Protein AF-T0ZDC5-F1 (afdb_monomer)

Organism: NCBI:txid410659

Structure (mmCIF, N/CA/C/O backbone):
data_AF-T0ZDC5-F1
#
_entry.id   AF-T0ZDC5-F1
#
loop_
_atom_site.group_PDB
_atom_site.id
_atom_site.type_symbol
_atom_site.label_atom_id
_atom_site.label_alt_id
_atom_site.label_comp_id
_atom_site.label_asym_id
_atom_site.label_entity_id
_atom_site.label_seq_id
_atom_site.pdbx_PDB_ins_code
_atom_site.Cartn_x
_atom_site.Cartn_y
_atom_site.Cartn_z
_atom_site.occupancy
_atom_site.B_iso_or_equiv
_atom_site.auth_seq_id
_atom_site.auth_comp_id
_atom_site.auth_asym_id
_atom_site.auth_atom_id
_atom_site.pdbx_PDB_model_num
ATOM 1 N N . ILE A 1 1 ? -3.228 1.759 -5.969 1.00 82.38 1 ILE A N 1
ATOM 2 C CA . ILE A 1 1 ? -2.004 1.818 -6.812 1.00 82.38 1 ILE A CA 1
ATOM 3 C C . ILE A 1 1 ? -2.311 2.427 -8.174 1.00 82.38 1 ILE A C 1
ATOM 5 O O . ILE A 1 1 ? -1.820 3.515 -8.423 1.00 82.38 1 ILE A O 1
ATOM 9 N N . LYS A 1 2 ? -3.160 1.807 -9.012 1.00 86.38 2 LYS A N 1
ATOM 10 C CA . LYS A 1 2 ? -3.565 2.363 -10.321 1.00 86.38 2 LYS A CA 1
ATOM 11 C C . LYS A 1 2 ? -3.974 3.841 -10.244 1.00 86.38 2 LYS A C 1
ATOM 13 O O . LYS A 1 2 ? -3.383 4.679 -10.913 1.00 86.38 2 LYS A O 1
ATOM 18 N N . ASP A 1 3 ? -4.918 4.159 -9.361 1.00 86.19 3 ASP A N 1
ATOM 19 C CA . ASP A 1 3 ? -5.420 5.530 -9.191 1.00 86.19 3 ASP A CA 1
ATOM 20 C C . ASP A 1 3 ? -4.365 6.493 -8.641 1.00 86.19 3 ASP A C 1
ATOM 22 O O . ASP A 1 3 ? -4.409 7.687 -8.913 1.00 86.19 3 ASP A O 1
ATOM 26 N N . THR A 1 4 ? -3.414 5.978 -7.862 1.00 85.00 4 THR A N 1
ATOM 27 C CA . THR A 1 4 ? -2.282 6.749 -7.343 1.00 85.00 4 THR A CA 1
ATOM 28 C C . THR A 1 4 ? -1.332 7.120 -8.480 1.00 85.00 4 THR A C 1
ATOM 30 O O . THR A 1 4 ? -0.964 8.280 -8.599 1.00 85.00 4 THR A O 1
ATOM 33 N N . LEU A 1 5 ? -1.005 6.160 -9.349 1.00 85.19 5 LEU A N 1
ATOM 34 C CA . LEU A 1 5 ? -0.130 6.356 -10.506 1.00 85.19 5 LEU A CA 1
ATOM 3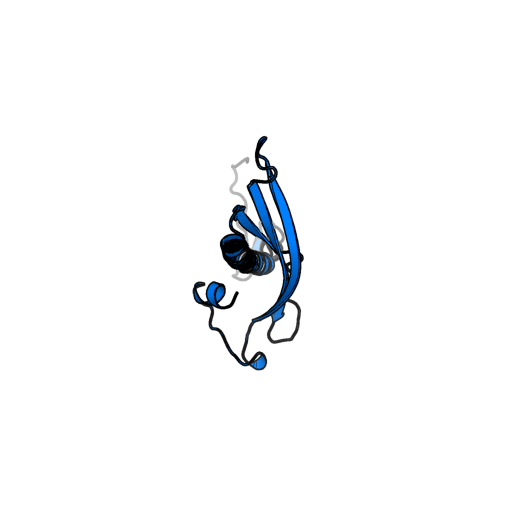5 C C . LEU A 1 5 ? -0.746 7.289 -11.554 1.00 85.19 5 LEU A C 1
ATOM 37 O O . LEU A 1 5 ? -0.039 8.118 -12.108 1.00 85.19 5 LEU A O 1
ATOM 41 N N . LEU A 1 6 ? -2.062 7.215 -11.784 1.00 86.12 6 LEU A N 1
ATOM 42 C CA . LEU A 1 6 ? -2.767 8.137 -12.689 1.00 86.12 6 LEU A CA 1
ATOM 43 C C . LEU A 1 6 ? -2.722 9.599 -12.226 1.00 86.12 6 LEU A C 1
ATOM 45 O O . LEU A 1 6 ? -2.899 10.503 -13.038 1.00 86.12 6 LEU A O 1
ATOM 49 N N . ARG A 1 7 ? -2.519 9.840 -10.926 1.00 83.44 7 ARG A N 1
ATOM 50 C CA . ARG A 1 7 ? -2.357 11.190 -10.367 1.00 83.44 7 ARG A CA 1
ATOM 51 C C . ARG A 1 7 ? -0.913 11.686 -10.453 1.00 83.44 7 ARG A C 1
ATOM 53 O O . ARG A 1 7 ? -0.674 12.869 -10.227 1.00 83.44 7 ARG A O 1
ATOM 60 N N . THR A 1 8 ? 0.038 10.807 -10.761 1.00 77.44 8 THR A N 1
ATOM 61 C CA . THR A 1 8 ? 1.447 11.152 -10.943 1.00 77.44 8 THR A CA 1
ATOM 62 C C . THR A 1 8 ? 1.667 11.642 -12.374 1.00 77.44 8 THR A C 1
ATOM 64 O O . THR A 1 8 ? 1.302 10.972 -13.339 1.00 77.44 8 THR A O 1
ATOM 67 N N . SER A 1 9 ? 2.264 12.823 -12.532 1.00 70.81 9 SER A N 1
ATOM 68 C CA . SER A 1 9 ? 2.593 13.356 -13.854 1.00 70.81 9 SER A CA 1
ATOM 69 C C . SER A 1 9 ? 3.621 12.473 -14.569 1.00 70.81 9 SER A C 1
ATOM 71 O O . SER A 1 9 ? 4.523 11.915 -13.950 1.00 70.81 9 SER A O 1
ATOM 73 N N . GLY A 1 10 ? 3.484 12.345 -15.891 1.00 76.81 10 GLY A N 1
ATOM 74 C CA . GLY A 1 10 ? 4.423 11.583 -16.722 1.00 76.81 10 GLY A CA 1
ATOM 75 C C . GLY A 1 10 ? 4.237 10.062 -16.698 1.00 76.81 10 GLY A C 1
ATOM 76 O O . GLY A 1 10 ? 5.001 9.363 -17.354 1.00 76.81 10 GLY A O 1
ATOM 77 N N . VAL A 1 11 ? 3.223 9.539 -15.999 1.00 84.19 11 VAL A N 1
ATOM 78 C CA . VAL A 1 11 ? 2.902 8.106 -16.003 1.00 84.19 11 VAL A CA 1
ATOM 79 C C . VAL A 1 11 ? 1.789 7.812 -17.006 1.00 84.19 11 VAL A C 1
ATOM 81 O O . VAL A 1 11 ? 0.688 8.354 -16.914 1.00 84.19 11 VAL A O 1
ATOM 84 N N . VAL A 1 12 ? 2.055 6.897 -17.940 1.00 85.56 12 VAL A N 1
ATOM 85 C CA . VAL A 1 12 ? 1.044 6.329 -18.840 1.00 85.56 12 VAL A CA 1
ATOM 86 C C . VAL A 1 12 ? 0.840 4.870 -18.465 1.00 85.56 12 VAL A C 1
ATOM 88 O O . VAL A 1 12 ? 1.772 4.072 -18.493 1.00 85.56 12 VAL A O 1
ATOM 91 N N . LEU A 1 13 ? -0.391 4.512 -18.100 1.00 87.56 13 LEU A N 1
ATOM 92 C CA . LEU A 1 13 ? -0.724 3.127 -17.794 1.00 87.56 13 LEU A CA 1
ATOM 93 C C . LEU A 1 13 ? -0.973 2.344 -19.079 1.00 87.56 13 LEU A C 1
ATOM 95 O O . LEU A 1 13 ? -1.814 2.720 -19.895 1.00 87.56 13 LEU A O 1
ATOM 99 N N . VAL A 1 14 ? -0.276 1.221 -19.215 1.00 88.06 14 VAL A N 1
ATOM 100 C CA . VAL A 1 14 ? -0.388 0.321 -20.362 1.00 88.06 14 VAL A CA 1
ATOM 101 C C . VAL A 1 14 ? -0.929 -1.021 -19.880 1.00 88.06 14 VAL A C 1
ATOM 103 O O . VAL A 1 14 ? -0.508 -1.532 -18.847 1.00 88.06 14 VAL A O 1
ATOM 106 N N . ASN A 1 15 ? -1.885 -1.592 -20.617 1.00 84.50 15 ASN A N 1
ATOM 107 C CA . ASN A 1 15 ? -2.486 -2.883 -20.260 1.00 84.50 15 ASN A CA 1
ATOM 108 C C . ASN A 1 15 ? -1.616 -4.088 -20.664 1.00 84.50 15 ASN A C 1
ATOM 110 O O . ASN A 1 15 ? -1.794 -5.170 -20.116 1.00 84.50 15 ASN A O 1
ATOM 114 N N . ASP A 1 16 ? -0.707 -3.917 -21.631 1.00 85.31 16 ASP A N 1
ATOM 115 C CA . ASP A 1 16 ? 0.217 -4.960 -22.086 1.00 85.31 16 ASP A CA 1
ATOM 116 C C . ASP A 1 16 ? 1.604 -4.752 -21.448 1.00 85.31 16 ASP A C 1
ATOM 118 O O . ASP A 1 16 ? 2.255 -3.746 -21.756 1.00 85.31 16 ASP A O 1
ATOM 122 N N . PRO A 1 17 ? 2.089 -5.682 -20.602 1.00 79.25 17 PRO A N 1
ATOM 123 C CA . PRO A 1 17 ? 3.394 -5.559 -19.955 1.00 79.25 17 PRO A CA 1
ATOM 124 C C . PRO A 1 17 ? 4.557 -5.518 -20.953 1.00 79.25 17 PRO A C 1
ATOM 126 O O . PRO A 1 17 ? 5.598 -4.954 -20.637 1.00 79.25 17 PRO A O 1
ATOM 129 N N . LYS A 1 18 ? 4.394 -6.041 -22.179 1.00 83.38 18 LYS A N 1
ATOM 130 C CA . LYS A 1 18 ? 5.442 -5.988 -23.218 1.00 83.38 18 LYS A CA 1
ATOM 131 C C . LYS A 1 18 ? 5.686 -4.583 -23.767 1.00 83.38 18 LYS A C 1
ATOM 133 O O . LYS A 1 18 ? 6.680 -4.357 -24.449 1.00 83.38 18 LYS A O 1
ATOM 138 N N . ARG A 1 19 ? 4.749 -3.667 -23.530 1.00 84.81 19 ARG A N 1
ATOM 139 C CA . ARG A 1 19 ? 4.801 -2.269 -23.975 1.00 84.81 19 ARG A CA 1
ATOM 140 C C . ARG A 1 19 ? 5.051 -1.304 -22.816 1.00 84.81 19 ARG A C 1
ATOM 142 O O . ARG A 1 19 ? 4.946 -0.099 -23.014 1.00 84.81 19 ARG A O 1
ATOM 149 N N . ALA A 1 20 ? 5.306 -1.826 -21.618 1.00 85.31 20 ALA A N 1
ATOM 150 C CA . ALA A 1 20 ? 5.575 -1.031 -20.435 1.00 85.31 20 ALA A CA 1
ATOM 151 C C . ALA A 1 20 ? 7.087 -0.921 -20.207 1.00 85.31 20 ALA A C 1
ATOM 153 O O . ALA A 1 20 ? 7.794 -1.928 -20.226 1.00 85.31 20 ALA A O 1
ATOM 154 N N . ASP A 1 21 ? 7.570 0.292 -19.936 1.00 84.56 21 ASP A N 1
ATOM 155 C CA . ASP A 1 21 ? 8.964 0.510 -19.528 1.00 84.56 21 ASP A CA 1
ATOM 156 C C . ASP A 1 21 ? 9.237 -0.092 -18.144 1.00 84.56 21 ASP A C 1
ATOM 158 O O . ASP A 1 21 ? 10.314 -0.633 -17.884 1.00 84.56 21 ASP A O 1
ATOM 162 N N . ILE A 1 22 ? 8.232 -0.006 -17.265 1.00 87.00 22 ILE A N 1
ATOM 163 C CA . ILE A 1 22 ? 8.245 -0.520 -15.899 1.00 87.00 22 ILE A CA 1
ATOM 164 C C . ILE A 1 22 ? 6.936 -1.265 -15.643 1.00 87.00 22 ILE A C 1
ATOM 166 O O . ILE A 1 22 ? 5.843 -0.735 -15.858 1.00 87.00 22 ILE A O 1
ATOM 170 N N . VAL A 1 23 ? 7.051 -2.480 -15.120 1.00 88.69 23 VAL A N 1
ATOM 171 C CA . VAL A 1 23 ? 5.935 -3.279 -14.619 1.00 88.69 23 VAL A CA 1
ATOM 172 C C . VAL A 1 23 ? 6.006 -3.298 -13.099 1.00 88.69 23 VAL A C 1
ATOM 174 O O . VAL A 1 23 ? 6.997 -3.736 -12.521 1.00 88.69 23 VAL A O 1
ATOM 177 N N . ILE A 1 24 ? 4.941 -2.823 -12.456 1.00 88.38 24 ILE A N 1
ATOM 178 C CA . ILE A 1 24 ? 4.801 -2.836 -10.999 1.00 88.38 24 ILE A CA 1
ATOM 179 C C . ILE A 1 24 ? 3.879 -3.989 -10.632 1.00 88.38 24 ILE A C 1
ATOM 181 O O . ILE A 1 24 ? 2.751 -4.071 -11.125 1.00 88.38 24 ILE A O 1
ATOM 185 N N . TRP A 1 25 ? 4.339 -4.857 -9.744 1.00 86.62 25 TRP A N 1
ATOM 186 C CA . TRP A 1 25 ? 3.552 -5.968 -9.228 1.00 86.62 25 TRP A CA 1
ATOM 187 C C . TRP A 1 25 ? 3.786 -6.127 -7.729 1.00 86.62 25 TRP A C 1
ATOM 189 O O . TRP A 1 25 ? 4.738 -5.599 -7.164 1.00 86.62 25 TRP A O 1
ATOM 199 N N . GLY A 1 26 ? 2.868 -6.803 -7.053 1.00 85.56 26 GLY A N 1
ATOM 200 C CA . GLY A 1 26 ? 2.943 -6.965 -5.611 1.00 85.56 26 GLY A CA 1
ATOM 201 C C . GLY A 1 26 ? 1.730 -7.680 -5.050 1.00 85.56 26 GLY A C 1
ATOM 202 O O . GLY A 1 26 ? 0.800 -8.036 -5.780 1.00 85.56 26 GLY A O 1
ATOM 203 N N . ARG A 1 27 ? 1.743 -7.880 -3.737 1.00 89.44 27 ARG A N 1
ATOM 204 C CA . ARG A 1 27 ? 0.669 -8.545 -3.000 1.00 89.44 27 ARG A CA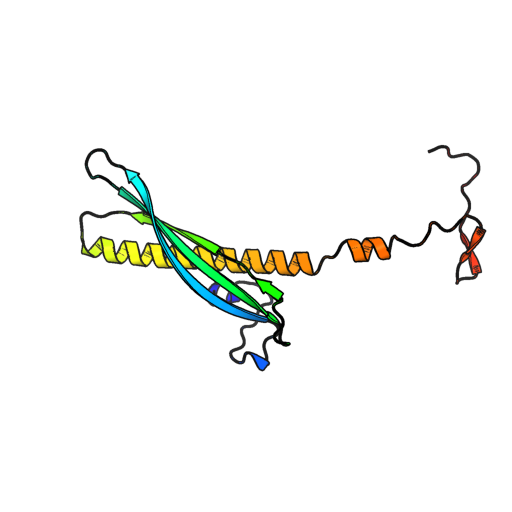 1
ATOM 205 C C . ARG A 1 27 ? 0.448 -7.904 -1.640 1.00 89.44 27 ARG A C 1
ATOM 207 O O . ARG A 1 27 ? 1.352 -7.317 -1.052 1.00 89.44 27 ARG A O 1
ATOM 214 N N . VAL A 1 28 ? -0.761 -8.082 -1.121 1.00 90.00 28 VAL A N 1
ATOM 215 C CA . VAL A 1 28 ? -1.031 -7.853 0.297 1.00 90.00 28 VAL A CA 1
ATOM 216 C C . VAL A 1 28 ? -0.416 -9.018 1.065 1.00 90.00 28 VAL A C 1
ATOM 218 O O . VAL A 1 28 ? -0.789 -10.169 0.841 1.00 90.00 28 VAL A O 1
ATOM 221 N N . VAL A 1 29 ? 0.548 -8.726 1.933 1.00 90.44 29 VAL A N 1
ATOM 222 C CA . VAL A 1 29 ? 1.245 -9.737 2.751 1.00 90.44 29 VAL A CA 1
ATOM 223 C C . VAL A 1 29 ? 0.548 -9.952 4.086 1.00 90.44 29 VAL A C 1
ATOM 225 O O . VAL A 1 29 ? 0.654 -11.026 4.671 1.00 90.44 29 VAL A O 1
ATOM 228 N N . GLY A 1 30 ? -0.178 -8.944 4.565 1.00 89.69 30 GLY A N 1
ATOM 229 C CA . GLY A 1 30 ? -0.897 -9.030 5.824 1.00 89.69 30 GLY A CA 1
ATOM 230 C C . GLY A 1 30 ? -1.821 -7.848 6.059 1.00 89.69 30 GLY A C 1
ATOM 231 O O . GLY A 1 30 ? -1.631 -6.759 5.512 1.00 89.69 30 GLY A O 1
ATOM 232 N N . ILE A 1 31 ? -2.820 -8.095 6.901 1.00 91.12 31 ILE A N 1
ATOM 233 C CA . ILE A 1 31 ? -3.673 -7.067 7.485 1.00 91.12 31 ILE A CA 1
ATOM 234 C C . ILE A 1 31 ? -3.560 -7.219 8.999 1.00 91.12 31 ILE A C 1
ATOM 236 O O . ILE A 1 31 ? -3.877 -8.277 9.542 1.00 91.12 31 ILE A O 1
ATOM 240 N N . GLY A 1 32 ? -3.048 -6.184 9.654 1.00 89.19 32 GLY A N 1
ATOM 241 C CA . GLY A 1 32 ? -2.863 -6.126 11.100 1.00 89.19 32 GLY A CA 1
ATOM 242 C C . GLY A 1 32 ? -3.900 -5.226 11.757 1.00 89.19 32 GLY A C 1
ATOM 243 O O . GLY A 1 32 ? -4.422 -4.299 11.134 1.00 89.19 32 GLY A O 1
ATOM 244 N N . GLN A 1 33 ? -4.194 -5.483 13.028 1.00 90.12 33 GLN A N 1
ATOM 245 C CA . GLN A 1 33 ? -5.029 -4.608 13.840 1.00 90.12 33 GLN A CA 1
ATOM 246 C C . GLN A 1 33 ? -4.419 -4.490 15.236 1.00 90.12 33 GLN A C 1
ATOM 248 O O . GLN A 1 33 ? -4.167 -5.498 15.893 1.00 90.12 33 GLN A O 1
ATOM 253 N N . MET A 1 34 ? -4.175 -3.259 15.682 1.00 88.31 34 MET A N 1
ATOM 254 C CA . MET A 1 34 ? -3.571 -2.960 16.981 1.00 88.31 34 MET A CA 1
ATOM 255 C C . MET A 1 34 ? -4.487 -2.033 17.783 1.00 88.31 34 MET A C 1
ATOM 257 O O . MET A 1 34 ? -5.011 -1.080 17.207 1.00 88.31 34 MET A O 1
ATOM 261 N N . PRO A 1 35 ? -4.722 -2.275 19.085 1.00 88.38 35 PRO A N 1
ATOM 262 C CA . PRO A 1 35 ? -5.471 -1.339 19.919 1.00 88.38 35 PRO A CA 1
ATOM 263 C C . PRO A 1 35 ? -4.719 -0.009 20.011 1.00 88.38 35 PRO A C 1
ATOM 265 O O . PRO A 1 35 ? -3.535 -0.005 20.345 1.00 88.38 35 PRO A O 1
ATOM 268 N N . LEU A 1 36 ? -5.396 1.104 19.729 1.00 88.56 36 LEU A N 1
ATOM 269 C CA . LEU A 1 36 ? -4.802 2.443 19.787 1.00 88.56 36 LEU A CA 1
ATOM 270 C C . LEU A 1 36 ? -5.312 3.249 20.984 1.00 88.56 36 LEU A C 1
ATOM 272 O O . LEU A 1 36 ? -4.526 3.916 21.652 1.00 88.56 36 LEU A O 1
ATOM 276 N N . ALA A 1 37 ? -6.612 3.163 21.277 1.00 84.25 37 ALA A N 1
ATOM 277 C CA . ALA A 1 37 ? -7.231 3.898 22.377 1.00 84.25 37 ALA A CA 1
ATOM 278 C C . ALA A 1 37 ? -8.119 2.992 23.232 1.00 84.25 37 ALA A C 1
ATOM 280 O O . ALA A 1 37 ? -8.878 2.163 22.721 1.00 84.25 37 ALA A O 1
ATOM 281 N N . LEU A 1 38 ? -8.032 3.182 24.549 1.00 84.81 38 LEU A N 1
ATOM 282 C CA . LEU A 1 38 ? -8.771 2.441 25.566 1.00 84.81 38 LEU A CA 1
ATOM 283 C C . LEU A 1 38 ? -9.658 3.401 26.360 1.00 84.81 38 LEU A C 1
ATOM 285 O O . LEU A 1 38 ? -9.213 4.452 26.815 1.00 84.81 38 LEU A O 1
ATOM 289 N N . SER A 1 39 ? -10.901 2.995 26.577 1.00 79.81 39 SER A N 1
ATOM 290 C CA . SER A 1 39 ? -11.827 3.596 27.526 1.00 79.81 39 SER A CA 1
ATOM 291 C C . SER A 1 39 ? -11.907 2.755 28.784 1.00 79.81 39 SER A C 1
ATOM 293 O O . SER A 1 39 ? -12.026 1.532 28.725 1.00 79.81 39 SER A O 1
ATOM 295 N N . SER A 1 40 ? -11.946 3.436 29.927 1.00 72.69 40 SER A N 1
ATOM 296 C CA . SER A 1 40 ? -12.216 2.830 31.231 1.00 72.69 40 SER A CA 1
ATOM 297 C C . SER A 1 40 ? -13.622 2.232 31.353 1.00 72.69 40 SER A C 1
ATOM 299 O O . SER A 1 40 ? -13.855 1.435 32.255 1.00 72.69 40 SER A O 1
ATOM 301 N N . VAL A 1 41 ? -14.550 2.600 30.463 1.00 72.31 41 VAL A N 1
ATOM 302 C CA . VAL A 1 41 ? -15.959 2.175 30.513 1.00 72.31 41 VAL A CA 1
ATOM 303 C C . VAL A 1 41 ? -16.273 1.148 29.425 1.00 72.31 41 VAL A C 1
ATOM 305 O O . VAL A 1 41 ? -16.927 0.148 29.698 1.00 72.31 41 VAL A O 1
ATOM 308 N N . ASN A 1 42 ? -15.778 1.367 28.203 1.00 70.50 42 ASN A N 1
ATOM 309 C CA . ASN A 1 42 ? -16.173 0.581 27.026 1.00 70.50 42 ASN A CA 1
ATOM 310 C C . ASN A 1 42 ? -15.057 -0.322 26.468 1.00 70.50 42 ASN A C 1
ATOM 312 O O . ASN A 1 42 ? -15.249 -0.952 25.431 1.00 70.50 42 ASN A O 1
ATOM 316 N N . GLY A 1 43 ? -13.889 -0.390 27.117 1.00 82.06 43 GLY A N 1
ATOM 317 C CA . GLY A 1 43 ? -12.742 -1.132 26.591 1.00 82.06 43 GLY A CA 1
ATOM 318 C C . GLY A 1 43 ? -12.114 -0.433 25.382 1.00 82.06 43 GLY A C 1
ATOM 319 O O . GLY A 1 43 ? -12.005 0.790 25.360 1.00 82.06 43 GLY A O 1
ATOM 320 N N . ILE A 1 44 ? -11.655 -1.185 24.380 1.00 82.44 44 ILE A N 1
ATOM 321 C CA . ILE A 1 44 ? -10.964 -0.613 23.210 1.00 82.44 44 ILE A CA 1
ATOM 322 C C . ILE A 1 44 ? -11.936 0.248 22.389 1.00 82.44 44 ILE A C 1
ATOM 324 O O . ILE A 1 44 ? -12.969 -0.238 21.933 1.00 82.44 44 ILE A O 1
ATOM 328 N N . GLN A 1 45 ? -11.591 1.519 22.180 1.00 85.31 45 GLN A N 1
ATOM 329 C CA . GLN A 1 45 ? -12.384 2.474 21.394 1.00 85.31 45 GLN A CA 1
ATOM 330 C C . GLN A 1 45 ? -11.890 2.613 19.959 1.00 85.31 45 GLN A C 1
ATOM 332 O O . GLN A 1 45 ? -12.682 2.843 19.046 1.00 85.31 45 GLN A O 1
ATOM 337 N N . GLU A 1 46 ? -10.585 2.470 19.755 1.00 88.62 46 GLU A N 1
ATOM 338 C CA . GLU A 1 46 ? -9.956 2.680 18.460 1.00 88.62 46 GLU A CA 1
ATOM 339 C C . GLU A 1 46 ? -8.933 1.592 18.207 1.00 88.62 46 GLU A C 1
ATOM 341 O O . GLU A 1 46 ? -8.162 1.215 19.096 1.00 88.62 46 GLU A O 1
ATOM 346 N N . TYR A 1 47 ? -8.902 1.130 16.966 1.00 89.94 47 TYR A N 1
ATOM 347 C CA . TYR A 1 47 ? -7.842 0.280 16.469 1.00 89.94 47 TYR A CA 1
ATOM 348 C C . TYR A 1 47 ? -7.088 0.982 15.351 1.00 89.94 47 TYR A C 1
ATOM 350 O O . TYR A 1 47 ? -7.691 1.584 14.464 1.00 89.94 47 TYR A O 1
ATOM 358 N N . GLN A 1 48 ? -5.773 0.828 15.343 1.00 91.06 48 GLN A N 1
ATOM 359 C CA . GLN A 1 48 ? -4.963 1.071 14.165 1.00 91.06 48 GLN A CA 1
ATOM 360 C C . GLN A 1 48 ? -5.026 -0.173 13.280 1.00 91.06 48 GLN A C 1
ATOM 362 O O . GLN A 1 48 ? -4.581 -1.251 13.673 1.00 91.06 48 GLN A O 1
ATOM 367 N N . LEU A 1 49 ? -5.612 -0.026 12.096 1.00 93.19 49 LEU A N 1
ATOM 368 C CA . LEU A 1 49 ? -5.604 -1.050 11.062 1.00 93.19 49 LEU A CA 1
ATOM 369 C C . LEU A 1 49 ? -4.414 -0.813 10.140 1.00 93.19 49 LEU A C 1
ATOM 371 O O . LEU A 1 49 ? -4.182 0.312 9.693 1.00 93.19 49 LEU A O 1
ATOM 375 N N . GLU A 1 50 ? -3.679 -1.877 9.848 1.00 93.12 50 GLU A N 1
ATOM 376 C CA . GLU A 1 50 ? -2.479 -1.846 9.022 1.00 93.12 50 GLU A CA 1
ATOM 377 C C . GLU A 1 50 ? -2.662 -2.744 7.808 1.00 93.12 50 GLU A C 1
ATOM 379 O O . GLU A 1 50 ? -3.067 -3.898 7.932 1.00 93.12 50 GLU A O 1
ATOM 384 N N . VAL A 1 51 ? -2.342 -2.225 6.629 1.00 92.81 51 VAL A N 1
ATOM 385 C CA . VAL A 1 51 ? -2.233 -3.009 5.399 1.00 92.81 51 VAL A CA 1
ATOM 386 C C . VAL A 1 51 ? -0.766 -3.038 5.016 1.00 92.81 51 VAL A C 1
ATOM 388 O O . VAL A 1 51 ? -0.157 -1.988 4.796 1.00 92.81 51 VAL A O 1
ATOM 391 N N . ILE A 1 52 ? -0.214 -4.245 4.945 1.00 92.00 52 ILE A N 1
ATOM 392 C CA . ILE A 1 52 ? 1.182 -4.488 4.596 1.00 92.00 52 ILE A CA 1
ATOM 393 C C . ILE A 1 52 ? 1.220 -4.964 3.148 1.00 92.00 52 ILE A C 1
ATOM 395 O O . ILE A 1 52 ? 0.575 -5.956 2.788 1.00 92.00 52 ILE A O 1
ATOM 399 N N . LEU A 1 53 ? 1.971 -4.250 2.318 1.00 91.38 53 LEU A N 1
ATOM 400 C CA . LEU A 1 53 ? 2.183 -4.552 0.910 1.00 91.38 53 LEU A CA 1
ATOM 401 C C . LEU A 1 53 ? 3.636 -4.954 0.683 1.00 91.38 53 LEU A C 1
ATOM 403 O O . LEU A 1 53 ? 4.537 -4.289 1.182 1.00 91.38 53 LEU A O 1
ATOM 407 N N . ASP A 1 54 ? 3.835 -5.992 -0.115 1.00 90.19 54 ASP A N 1
ATOM 408 C CA . ASP A 1 54 ? 5.127 -6.360 -0.690 1.00 90.19 54 ASP A CA 1
ATOM 409 C C . ASP A 1 54 ? 5.044 -6.084 -2.186 1.00 90.19 54 ASP A C 1
ATOM 411 O O . ASP A 1 54 ? 4.093 -6.520 -2.848 1.00 90.19 54 ASP A O 1
ATOM 415 N N . ALA A 1 55 ? 5.967 -5.276 -2.696 1.00 90.25 55 ALA A N 1
ATOM 416 C CA . ALA A 1 55 ? 5.889 -4.738 -4.043 1.00 90.25 55 ALA A CA 1
ATOM 417 C C . ALA A 1 55 ? 7.252 -4.691 -4.718 1.00 90.25 55 ALA A C 1
ATOM 419 O O . ALA A 1 55 ? 8.271 -4.387 -4.099 1.00 90.25 55 ALA A O 1
ATOM 420 N N . HIS A 1 56 ? 7.221 -4.936 -6.018 1.00 89.69 56 HIS A N 1
ATOM 421 C CA . HIS A 1 56 ? 8.374 -5.033 -6.887 1.00 89.69 56 HIS A CA 1
ATOM 422 C C . HIS A 1 56 ? 8.128 -4.207 -8.147 1.00 89.69 56 HIS A C 1
ATOM 424 O O . HIS A 1 56 ? 6.991 -4.070 -8.619 1.00 89.69 56 HIS A O 1
ATOM 430 N N . ALA A 1 57 ? 9.207 -3.676 -8.709 1.00 88.94 57 ALA A N 1
ATOM 431 C CA . ALA A 1 57 ? 9.199 -3.030 -10.009 1.00 88.94 57 ALA A CA 1
ATOM 432 C C . ALA A 1 57 ? 10.258 -3.678 -10.900 1.00 88.94 57 ALA A C 1
ATOM 434 O O . ALA A 1 57 ? 11.434 -3.744 -10.543 1.00 88.94 57 ALA A O 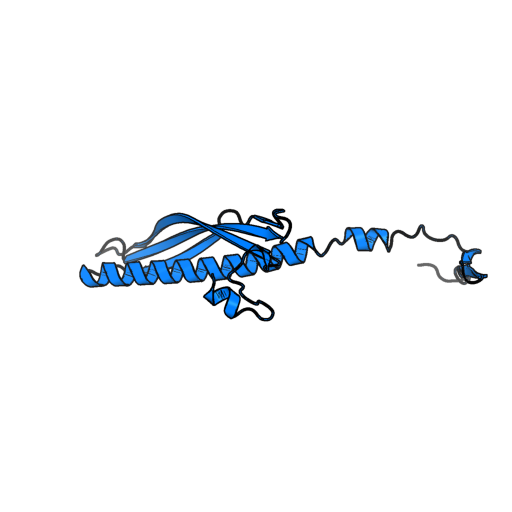1
ATOM 435 N N . THR A 1 58 ? 9.841 -4.141 -12.072 1.00 89.06 58 THR A N 1
ATOM 436 C CA . THR A 1 58 ? 10.717 -4.752 -13.078 1.00 89.06 58 THR A CA 1
ATOM 437 C C . THR A 1 58 ? 10.735 -3.903 -14.338 1.00 89.06 58 THR A C 1
ATOM 439 O O . THR A 1 58 ? 9.692 -3.391 -14.746 1.00 89.06 58 THR A O 1
ATOM 442 N N . GLY A 1 59 ? 11.897 -3.768 -14.969 1.00 85.44 59 GLY A N 1
ATOM 443 C CA . GLY A 1 59 ? 12.026 -3.089 -16.255 1.00 85.44 59 GLY A CA 1
ATOM 444 C C . GLY A 1 59 ? 11.483 -3.925 -17.415 1.00 85.44 59 GLY A C 1
ATOM 445 O O . GLY A 1 59 ? 11.213 -5.119 -17.267 1.00 85.44 59 GLY A O 1
ATOM 446 N N . TYR A 1 60 ? 11.391 -3.316 -18.598 1.00 82.75 60 TYR A N 1
ATOM 447 C CA . TYR A 1 60 ? 10.985 -3.982 -19.848 1.00 82.75 60 TYR A CA 1
ATOM 448 C C . TYR A 1 60 ? 11.813 -5.240 -20.186 1.00 82.75 60 TYR A C 1
ATOM 450 O O . TYR A 1 60 ? 11.349 -6.134 -20.891 1.00 82.75 60 TYR A O 1
ATOM 458 N N . ASN A 1 61 ? 13.050 -5.314 -19.688 1.00 82.06 61 ASN A N 1
ATOM 459 C CA . ASN A 1 61 ? 13.975 -6.433 -19.863 1.00 82.06 61 ASN A CA 1
ATOM 460 C C . ASN A 1 61 ? 13.788 -7.555 -18.821 1.00 82.06 61 ASN A C 1
ATOM 462 O O . ASN A 1 61 ? 14.548 -8.521 -18.830 1.00 82.06 61 ASN A O 1
ATOM 466 N N . GLY A 1 62 ? 12.816 -7.425 -17.914 1.00 81.81 62 GLY A N 1
ATOM 467 C CA . GLY A 1 62 ? 12.547 -8.379 -16.837 1.00 81.81 62 GLY A CA 1
ATOM 468 C C . GLY A 1 62 ? 13.496 -8.275 -15.641 1.00 81.81 62 GLY A C 1
ATOM 469 O O . GLY A 1 62 ? 13.354 -9.048 -14.697 1.00 81.81 62 GLY A O 1
ATOM 470 N N . VAL A 1 63 ? 14.445 -7.333 -15.648 1.00 86.19 63 VAL A N 1
ATOM 471 C CA . VAL A 1 63 ? 15.349 -7.108 -14.513 1.00 86.19 63 VAL A CA 1
ATOM 472 C C . VAL A 1 63 ? 14.608 -6.346 -13.422 1.00 86.19 63 VAL A C 1
ATOM 474 O O . VAL A 1 63 ? 13.911 -5.366 -13.693 1.00 86.19 63 VAL A O 1
ATOM 477 N N . GLU A 1 64 ? 14.765 -6.792 -12.180 1.00 86.12 64 GLU A N 1
ATOM 478 C CA . GLU A 1 64 ? 14.237 -6.091 -11.017 1.00 86.12 64 GLU A CA 1
ATOM 479 C C . GLU A 1 64 ? 14.971 -4.760 -10.824 1.00 86.12 64 GLU A C 1
ATOM 481 O O . GLU A 1 64 ? 16.186 -4.714 -10.641 1.00 86.12 64 GLU A O 1
ATOM 486 N N . LEU A 1 65 ? 14.216 -3.668 -10.912 1.00 85.19 65 LEU A N 1
ATOM 487 C CA . LEU A 1 65 ? 14.712 -2.307 -10.720 1.00 85.19 65 LEU A CA 1
ATOM 488 C C . LEU A 1 65 ? 14.576 -1.871 -9.264 1.00 85.19 65 LEU A C 1
ATOM 490 O O . LEU A 1 65 ? 15.320 -1.008 -8.803 1.00 85.19 65 LEU A O 1
ATOM 494 N N . TRP A 1 66 ? 13.596 -2.430 -8.556 1.00 87.81 66 TRP A N 1
ATOM 495 C CA . TRP A 1 66 ? 13.310 -2.066 -7.181 1.00 87.81 66 TRP A CA 1
ATOM 496 C C . TRP A 1 66 ? 12.491 -3.140 -6.465 1.00 87.81 66 TRP A C 1
ATOM 498 O O . TRP A 1 66 ? 11.521 -3.663 -7.018 1.00 87.81 66 TRP A O 1
ATOM 508 N N . HIS A 1 67 ? 12.840 -3.365 -5.198 1.00 88.88 67 HIS A N 1
ATOM 509 C CA . HIS A 1 67 ? 12.063 -4.128 -4.230 1.00 88.88 67 HIS A CA 1
ATOM 510 C C . HIS A 1 67 ? 11.730 -3.229 -3.040 1.00 88.88 67 HIS A C 1
ATOM 512 O O . HIS A 1 67 ? 12.624 -2.669 -2.405 1.00 88.88 67 HIS A O 1
ATOM 518 N N . GLY A 1 68 ? 10.442 -3.074 -2.742 1.00 75.62 68 GLY A N 1
ATOM 519 C CA . GLY A 1 68 ? 9.975 -2.213 -1.658 1.00 75.62 68 GLY A CA 1
ATOM 520 C C . GLY A 1 68 ? 10.033 -2.827 -0.268 1.00 75.62 68 GLY A C 1
ATOM 521 O O . GLY A 1 68 ? 9.886 -2.094 0.710 1.00 75.62 68 GLY A O 1
ATOM 522 N N . GLY A 1 69 ? 10.216 -4.146 -0.159 1.00 80.56 69 GLY A N 1
ATOM 523 C CA . GLY A 1 69 ? 9.967 -4.861 1.089 1.00 80.56 69 GLY A CA 1
ATOM 524 C C . GLY A 1 69 ? 8.548 -4.598 1.614 1.00 80.56 69 GLY A C 1
ATOM 525 O O . GLY A 1 69 ? 7.608 -4.450 0.835 1.00 80.56 69 GLY A O 1
ATOM 526 N N . SER A 1 70 ? 8.395 -4.503 2.941 1.00 85.50 70 SER A N 1
ATOM 527 C CA . SER A 1 70 ? 7.102 -4.236 3.591 1.00 85.50 70 SER A CA 1
ATOM 528 C C . SER A 1 70 ? 6.746 -2.748 3.608 1.00 85.50 70 SER A C 1
ATOM 530 O O . SER A 1 70 ? 7.213 -1.990 4.461 1.00 85.50 70 SER A O 1
ATOM 532 N N . ILE A 1 71 ? 5.831 -2.343 2.729 1.00 89.69 71 ILE A N 1
ATOM 533 C CA . ILE A 1 71 ? 5.198 -1.023 2.751 1.00 89.69 71 ILE A CA 1
ATOM 534 C C . ILE A 1 71 ? 3.925 -1.081 3.583 1.00 89.69 71 ILE A C 1
ATOM 536 O O . ILE A 1 71 ? 2.972 -1.777 3.239 1.00 89.69 71 ILE A O 1
ATOM 540 N N . ILE A 1 72 ? 3.891 -0.305 4.663 1.00 91.38 72 ILE A N 1
ATOM 541 C CA . ILE A 1 72 ? 2.774 -0.299 5.608 1.00 91.38 72 ILE A CA 1
ATOM 542 C C . ILE A 1 72 ? 1.957 0.980 5.431 1.00 91.38 72 ILE A C 1
ATOM 544 O O . ILE A 1 72 ? 2.484 2.095 5.547 1.00 91.38 72 ILE A O 1
ATOM 548 N N . GLY A 1 73 ? 0.661 0.823 5.171 1.00 92.19 73 GLY A N 1
ATOM 549 C CA . GLY A 1 73 ? -0.329 1.892 5.277 1.00 92.19 73 GLY A CA 1
ATOM 550 C C . GLY A 1 73 ? -1.236 1.661 6.472 1.00 92.19 73 GLY A C 1
ATOM 551 O O . GLY A 1 73 ? -1.630 0.530 6.741 1.00 92.19 73 GLY A O 1
ATOM 552 N N . THR A 1 74 ? -1.561 2.733 7.186 1.00 93.62 74 THR A N 1
ATOM 553 C CA . THR A 1 74 ? -2.338 2.662 8.424 1.00 93.62 74 THR A CA 1
ATOM 554 C C . THR A 1 74 ? -3.582 3.539 8.347 1.00 93.62 74 THR A C 1
ATOM 556 O O . THR A 1 74 ? -3.609 4.533 7.611 1.00 93.62 74 THR A O 1
ATOM 559 N N . ALA A 1 75 ? -4.626 3.157 9.078 1.00 93.75 75 ALA A N 1
ATOM 560 C CA . ALA A 1 75 ? -5.839 3.948 9.262 1.00 93.75 75 ALA A CA 1
ATOM 561 C C . ALA A 1 75 ? -6.484 3.652 10.620 1.00 93.75 75 ALA A C 1
ATOM 563 O O . ALA A 1 75 ? -6.314 2.566 11.173 1.00 93.75 75 ALA A O 1
ATOM 564 N N . ILE A 1 76 ? -7.250 4.613 11.136 1.00 90.94 76 ILE A N 1
ATOM 565 C CA . ILE A 1 76 ? -8.006 4.443 12.378 1.00 90.94 76 ILE A CA 1
ATOM 566 C C . ILE A 1 76 ? -9.338 3.761 12.076 1.00 90.94 76 ILE A C 1
ATOM 568 O O . ILE A 1 76 ? -10.070 4.170 11.174 1.00 90.94 76 ILE A O 1
ATOM 572 N N . ASN A 1 77 ? -9.652 2.729 12.851 1.00 89.50 77 ASN A N 1
ATOM 573 C CA . ASN A 1 77 ? -10.951 2.085 12.888 1.00 89.50 77 ASN A CA 1
ATOM 574 C C . ASN A 1 77 ? -11.616 2.369 14.239 1.00 89.50 77 ASN A C 1
ATOM 576 O O . ASN A 1 77 ? -11.158 1.889 15.279 1.00 89.50 77 ASN A O 1
ATOM 580 N N . TYR A 1 78 ? -12.702 3.135 14.206 1.00 85.94 78 TYR A N 1
ATOM 581 C CA . TYR A 1 78 ? -13.495 3.453 15.387 1.00 85.94 78 TYR A CA 1
ATOM 582 C C . TYR A 1 78 ? -14.438 2.300 15.725 1.00 85.94 78 TYR A C 1
ATOM 584 O O . TYR A 1 78 ? -15.169 1.797 14.865 1.00 85.94 78 TYR A O 1
ATOM 592 N N . MET A 1 79 ? -14.442 1.901 16.995 1.00 83.19 79 MET A N 1
ATOM 593 C CA . MET A 1 79 ? -15.399 0.932 17.510 1.00 83.19 79 MET A CA 1
ATOM 594 C C . MET A 1 79 ? -16.767 1.574 17.704 1.00 83.19 79 MET A C 1
ATOM 596 O O . MET A 1 79 ? -16.898 2.689 18.207 1.00 83.19 79 MET A O 1
ATOM 600 N N . SER A 1 80 ? -17.801 0.838 17.306 1.00 77.75 80 SER A N 1
ATOM 601 C CA . SER A 1 80 ? -19.195 1.223 17.492 1.00 77.75 80 SER A CA 1
ATOM 602 C C . SER A 1 80 ? -19.922 0.124 18.262 1.00 77.75 80 SER A C 1
ATOM 604 O O . SER A 1 80 ? -19.688 -1.049 17.983 1.00 77.75 80 SER A O 1
ATOM 606 N N . PRO A 1 81 ? -20.840 0.458 19.184 1.00 75.25 81 PRO A N 1
ATOM 607 C CA . PRO A 1 81 ? -21.722 -0.534 19.796 1.00 75.25 81 PRO A CA 1
ATOM 608 C C . PRO A 1 81 ? -22.740 -1.116 18.797 1.00 75.25 81 PRO A C 1
ATOM 610 O O . PRO A 1 81 ? -23.394 -2.111 19.095 1.00 75.25 81 PRO A O 1
ATOM 613 N N . ASN A 1 82 ? -22.888 -0.516 17.610 1.00 81.19 82 ASN A N 1
ATOM 614 C CA . ASN A 1 82 ? -23.765 -1.020 16.561 1.00 81.19 82 ASN A CA 1
ATOM 615 C C . ASN A 1 82 ? -22.998 -1.927 15.586 1.00 81.19 82 ASN A C 1
ATOM 617 O O . ASN A 1 82 ? -22.149 -1.462 14.823 1.00 81.19 82 ASN A O 1
ATOM 621 N N . LEU A 1 83 ? -23.364 -3.211 15.558 1.00 76.38 83 LEU A N 1
ATOM 622 C CA . LEU A 1 83 ? -22.717 -4.241 14.744 1.00 76.38 83 LEU A CA 1
ATOM 623 C C . LEU A 1 83 ? -22.684 -3.916 13.240 1.00 76.38 83 LEU A C 1
ATOM 625 O O . LEU A 1 83 ? -21.700 -4.223 12.568 1.00 76.38 83 LEU A O 1
ATOM 629 N N . SER A 1 84 ? -23.733 -3.281 12.705 1.00 81.31 84 SER A N 1
ATOM 630 C CA . SER A 1 84 ? -23.789 -2.943 11.277 1.00 81.31 84 SER A CA 1
ATOM 631 C C . SER A 1 84 ? -22.819 -1.818 10.917 1.00 81.31 84 SER A C 1
ATOM 633 O O . SER A 1 84 ? -22.268 -1.810 9.816 1.00 81.31 84 SER A O 1
ATOM 635 N N . LEU A 1 85 ? -22.586 -0.888 11.852 1.00 81.62 85 LEU A N 1
ATOM 636 C CA . LEU A 1 85 ? -21.612 0.190 11.688 1.00 81.62 85 LEU A CA 1
ATOM 637 C C . LEU A 1 85 ? -20.177 -0.337 11.768 1.00 81.62 85 LEU A C 1
ATOM 639 O O . LEU A 1 85 ? -19.337 0.142 11.020 1.00 81.62 85 LEU A O 1
ATOM 643 N N . ILE A 1 86 ? -19.902 -1.360 12.586 1.00 82.56 86 ILE A N 1
ATOM 644 C CA . ILE A 1 86 ? -18.557 -1.956 12.701 1.00 82.56 86 ILE A CA 1
ATOM 645 C C . ILE A 1 86 ? -18.049 -2.476 11.349 1.00 82.56 86 ILE A C 1
ATOM 647 O O . ILE A 1 86 ? -16.906 -2.222 10.978 1.00 82.56 86 ILE A O 1
ATOM 651 N N . GLN A 1 87 ? -18.882 -3.196 10.593 1.00 82.38 87 GLN A N 1
ATOM 652 C CA . GLN A 1 87 ? -18.465 -3.737 9.293 1.00 82.38 87 GLN A CA 1
ATOM 653 C C . GLN A 1 87 ? -18.167 -2.621 8.285 1.00 82.38 87 GLN A C 1
ATOM 655 O O . GLN A 1 87 ? -17.213 -2.709 7.511 1.00 82.38 87 GLN A O 1
ATOM 660 N N . THR A 1 88 ? -18.960 -1.547 8.313 1.00 85.69 88 THR A N 1
ATOM 661 C CA . THR A 1 88 ? -18.773 -0.408 7.407 1.00 85.69 88 THR A CA 1
ATOM 662 C C . THR A 1 88 ? -17.549 0.420 7.785 1.00 85.69 88 THR A C 1
ATOM 664 O O . THR A 1 88 ? -16.774 0.786 6.898 1.00 85.69 88 THR A O 1
ATOM 667 N N . THR A 1 89 ? -17.322 0.676 9.076 1.00 86.56 89 THR A N 1
ATOM 668 C CA . THR A 1 89 ? -16.136 1.407 9.549 1.00 86.56 89 THR A CA 1
ATOM 669 C C . THR A 1 89 ? -14.859 0.609 9.324 1.00 86.56 89 THR A C 1
ATOM 671 O O . THR A 1 89 ? -13.860 1.184 8.892 1.00 86.56 89 THR A O 1
ATOM 674 N N . GLN A 1 90 ? -14.897 -0.714 9.505 1.00 87.88 90 GLN A N 1
ATOM 675 C CA . GLN A 1 90 ? -13.752 -1.577 9.232 1.00 87.88 90 GLN A CA 1
ATOM 676 C C . GLN A 1 90 ? -13.399 -1.591 7.743 1.00 87.88 90 GLN A C 1
ATOM 678 O O . GLN A 1 90 ? -12.241 -1.357 7.402 1.00 87.88 90 GLN A O 1
ATOM 683 N N . GLN A 1 91 ? -14.377 -1.773 6.849 1.00 89.62 91 GLN A N 1
ATOM 684 C CA . GLN A 1 91 ? -14.127 -1.724 5.404 1.00 89.62 91 GLN A CA 1
ATOM 685 C C . GLN A 1 91 ? -13.571 -0.359 4.972 1.00 89.62 91 GLN A C 1
ATOM 687 O O . GLN A 1 91 ? -12.640 -0.289 4.165 1.00 89.62 91 GLN A O 1
ATOM 692 N N . TYR A 1 92 ? -14.111 0.731 5.523 1.00 90.88 92 TYR A N 1
ATOM 693 C CA . TYR A 1 92 ? -13.617 2.080 5.260 1.00 90.88 92 TYR A CA 1
ATOM 694 C C . TYR A 1 92 ? -12.169 2.268 5.740 1.00 90.88 92 TYR A C 1
ATOM 696 O O . TYR A 1 92 ? -11.334 2.796 4.997 1.00 90.88 92 TYR A O 1
ATOM 704 N N . ALA A 1 93 ? -11.845 1.793 6.944 1.00 89.50 93 ALA A N 1
ATOM 705 C CA . ALA A 1 93 ? -10.492 1.834 7.486 1.00 89.50 93 ALA A CA 1
ATOM 706 C C . ALA A 1 93 ? -9.521 0.996 6.639 1.00 89.50 93 ALA A C 1
ATOM 708 O O . ALA A 1 93 ? -8.440 1.477 6.305 1.00 89.50 93 ALA A O 1
ATOM 709 N N . THR A 1 94 ? -9.910 -0.207 6.202 1.00 91.69 94 THR A N 1
ATOM 710 C CA . THR A 1 94 ? -9.091 -1.041 5.305 1.00 91.69 94 THR A CA 1
ATOM 711 C C . THR A 1 94 ? -8.839 -0.364 3.962 1.00 91.69 94 THR A C 1
ATOM 713 O O . THR A 1 94 ? -7.694 -0.320 3.510 1.00 91.69 94 THR A O 1
ATOM 716 N N . ASN A 1 95 ? -9.866 0.228 3.349 1.00 91.75 95 ASN A N 1
ATOM 717 C CA . ASN A 1 95 ? -9.710 0.966 2.095 1.00 91.75 95 ASN A CA 1
ATOM 718 C C . ASN A 1 95 ? -8.770 2.168 2.270 1.00 91.75 95 ASN A C 1
ATOM 720 O O . ASN A 1 95 ? -7.882 2.387 1.446 1.00 91.75 95 ASN A O 1
ATOM 724 N N . THR A 1 96 ? -8.914 2.906 3.372 1.00 93.12 96 THR A N 1
ATOM 725 C CA . THR A 1 96 ? -8.060 4.059 3.693 1.00 93.12 96 THR A CA 1
ATOM 726 C C . THR A 1 96 ? -6.609 3.633 3.928 1.00 93.12 96 THR A C 1
ATOM 728 O O . THR A 1 96 ? -5.691 4.219 3.353 1.00 93.12 96 THR A O 1
ATOM 731 N N . ALA A 1 97 ? -6.383 2.570 4.704 1.00 92.62 97 ALA A N 1
ATOM 732 C CA . ALA A 1 97 ? -5.056 2.012 4.948 1.00 92.62 97 ALA A CA 1
ATOM 733 C C . ALA A 1 97 ? -4.399 1.533 3.643 1.00 92.62 97 ALA A C 1
ATOM 735 O O . ALA A 1 97 ? -3.229 1.829 3.399 1.00 92.62 97 ALA A O 1
ATOM 736 N N . ALA A 1 98 ? -5.156 0.879 2.758 1.00 90.12 98 ALA A N 1
ATOM 737 C CA . ALA A 1 98 ? -4.673 0.450 1.447 1.00 90.12 98 ALA A CA 1
ATOM 738 C C . ALA A 1 98 ? -4.320 1.634 0.528 1.00 90.12 98 ALA A C 1
ATOM 740 O O . ALA A 1 98 ? -3.306 1.591 -0.175 1.00 90.12 98 ALA A O 1
ATOM 741 N N . MET A 1 99 ? -5.110 2.715 0.544 1.00 90.94 99 MET A N 1
ATOM 742 C CA . MET A 1 99 ? -4.782 3.945 -0.188 1.00 90.94 99 MET A CA 1
ATOM 743 C C . MET A 1 99 ? -3.500 4.589 0.350 1.00 90.94 99 MET A C 1
ATOM 745 O O . MET A 1 99 ? -2.615 4.926 -0.439 1.00 90.94 99 MET A O 1
ATOM 749 N N . ASN A 1 100 ? -3.356 4.688 1.674 1.00 91.62 100 ASN A N 1
ATOM 750 C CA . ASN A 1 100 ? -2.148 5.208 2.318 1.00 91.62 100 ASN A CA 1
ATOM 751 C C . ASN A 1 100 ? -0.914 4.356 1.983 1.00 91.62 100 ASN A C 1
ATOM 753 O O . ASN A 1 100 ? 0.145 4.904 1.667 1.00 91.62 100 ASN A O 1
ATOM 757 N N . ALA A 1 101 ? -1.054 3.026 1.980 1.00 90.44 101 ALA A N 1
ATOM 758 C CA . ALA A 1 101 ? 0.008 2.104 1.581 1.00 90.44 101 ALA A CA 1
ATOM 759 C C . ALA A 1 101 ? 0.408 2.317 0.112 1.00 90.44 101 ALA A C 1
ATOM 761 O O . ALA A 1 101 ? 1.593 2.400 -0.200 1.00 90.44 101 ALA A O 1
ATOM 762 N N . ALA A 1 102 ? -0.567 2.482 -0.789 1.00 89.19 102 ALA A N 1
ATOM 763 C CA . ALA A 1 102 ? -0.309 2.724 -2.207 1.00 89.19 102 ALA A CA 1
ATOM 764 C C . ALA A 1 102 ? 0.419 4.054 -2.466 1.00 89.19 102 ALA A C 1
ATOM 766 O O . ALA A 1 102 ? 1.317 4.096 -3.304 1.00 89.19 102 ALA A O 1
ATOM 767 N N . VAL A 1 103 ? 0.064 5.128 -1.753 1.00 90.00 103 VAL A N 1
ATOM 768 C CA . VAL A 1 103 ? 0.766 6.422 -1.851 1.00 90.00 103 VAL A CA 1
ATOM 769 C C . VAL A 1 103 ? 2.210 6.292 -1.375 1.00 90.00 103 VAL A C 1
ATOM 771 O O . VAL A 1 103 ? 3.128 6.724 -2.072 1.00 90.00 103 VAL A O 1
ATOM 774 N N . ARG A 1 104 ? 2.427 5.652 -0.219 1.00 90.06 104 ARG A N 1
ATOM 775 C CA . ARG A 1 104 ? 3.775 5.403 0.311 1.00 90.06 104 ARG A CA 1
ATOM 776 C C . ARG A 1 104 ? 4.615 4.563 -0.645 1.00 90.06 104 ARG A C 1
ATOM 778 O O . ARG A 1 104 ? 5.763 4.915 -0.885 1.00 90.06 104 ARG A O 1
ATOM 785 N N . LEU A 1 105 ? 4.031 3.513 -1.221 1.00 89.62 105 LEU A N 1
ATOM 786 C CA . LEU A 1 105 ? 4.680 2.640 -2.199 1.00 89.62 105 LEU A CA 1
ATOM 787 C C . LEU A 1 105 ? 5.175 3.436 -3.405 1.00 89.62 105 LEU A C 1
ATOM 789 O O . LEU A 1 105 ? 6.353 3.358 -3.738 1.00 89.62 105 LEU A O 1
ATOM 793 N N . VAL A 1 106 ? 4.298 4.223 -4.036 1.00 87.44 106 VAL A N 1
ATOM 794 C CA . VAL A 1 106 ? 4.661 4.994 -5.236 1.00 87.44 106 VAL A CA 1
ATOM 795 C C . VAL A 1 106 ? 5.743 6.025 -4.916 1.00 87.44 106 VAL A C 1
ATOM 797 O O . VAL A 1 106 ? 6.711 6.137 -5.664 1.00 87.44 106 VAL A O 1
ATOM 800 N N . ASN A 1 107 ? 5.627 6.729 -3.787 1.00 86.94 107 ASN A N 1
ATOM 801 C CA . ASN A 1 107 ? 6.628 7.710 -3.366 1.00 86.94 107 ASN A CA 1
ATOM 802 C C . ASN A 1 107 ? 7.984 7.063 -3.066 1.00 86.94 107 ASN A C 1
ATOM 804 O O . ASN A 1 107 ? 9.017 7.588 -3.479 1.00 86.94 107 ASN A O 1
ATOM 808 N N . TYR A 1 108 ? 7.988 5.928 -2.364 1.00 87.19 108 TYR A N 1
ATOM 809 C CA . TYR A 1 108 ? 9.221 5.235 -2.012 1.00 87.19 108 TYR A CA 1
ATOM 810 C C . TYR A 1 108 ? 9.913 4.670 -3.255 1.00 87.19 108 TYR A C 1
ATOM 812 O O . TYR A 1 108 ? 11.101 4.916 -3.437 1.00 87.19 108 TYR A O 1
ATOM 820 N N . MET A 1 109 ? 9.155 4.036 -4.155 1.00 86.62 109 MET A N 1
ATOM 821 C CA . MET A 1 109 ? 9.649 3.551 -5.446 1.00 86.62 109 MET A CA 1
ATOM 822 C C . MET A 1 109 ? 10.223 4.687 -6.309 1.00 86.62 109 MET A C 1
ATOM 824 O O . MET A 1 109 ? 11.310 4.556 -6.869 1.00 86.62 109 MET A O 1
ATOM 828 N N . ALA A 1 110 ? 9.520 5.820 -6.417 1.00 80.25 110 ALA A N 1
ATOM 829 C CA . ALA A 1 110 ? 10.002 6.968 -7.184 1.00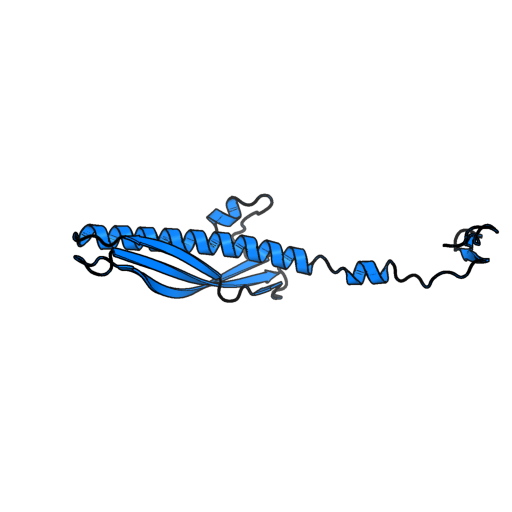 80.25 110 ALA A CA 1
ATOM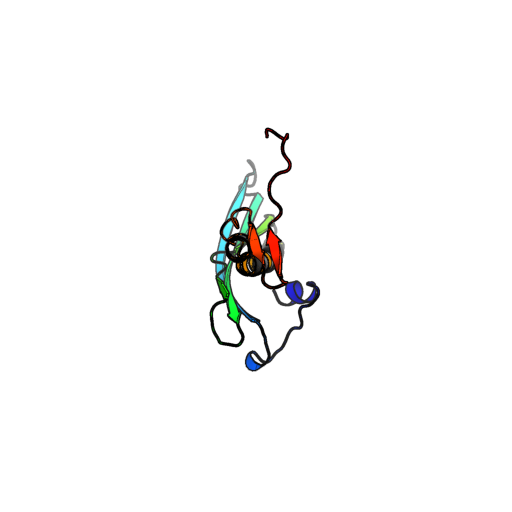 830 C C . ALA A 1 110 ? 11.309 7.527 -6.603 1.00 80.25 110 ALA A C 1
ATOM 832 O O . ALA A 1 110 ? 12.245 7.826 -7.347 1.00 80.25 110 ALA A O 1
ATOM 833 N N . HIS A 1 111 ? 11.396 7.622 -5.274 1.00 82.81 111 HIS A N 1
ATOM 834 C CA . HIS A 1 11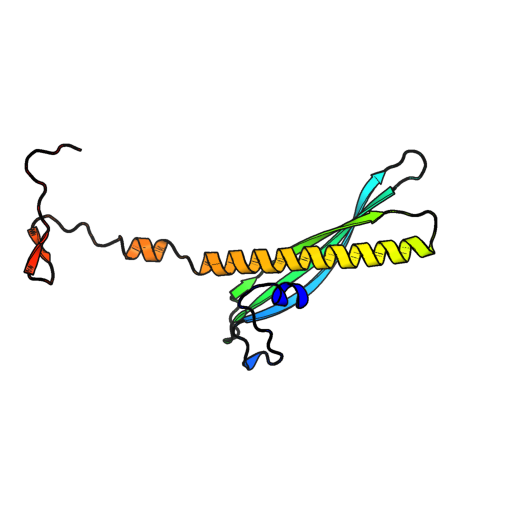1 ? 12.600 8.086 -4.594 1.00 82.81 111 HIS A CA 1
ATOM 835 C C . HIS A 1 111 ? 13.782 7.128 -4.786 1.00 82.81 111 HIS A C 1
ATOM 837 O O . HIS A 1 111 ? 14.887 7.580 -5.074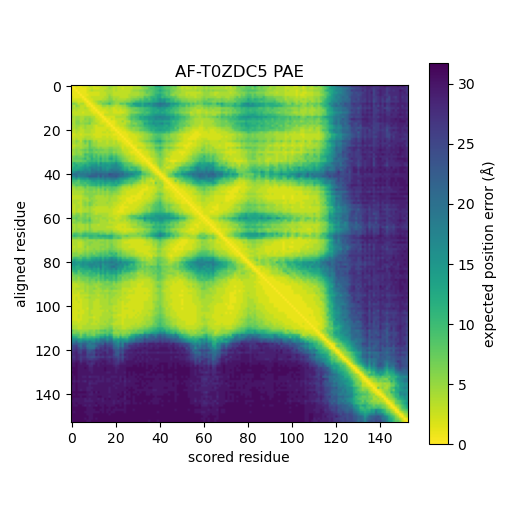 1.00 82.81 111 HIS A O 1
ATOM 843 N N . SER A 1 112 ? 13.563 5.817 -4.663 1.00 77.75 112 SER A N 1
ATOM 844 C CA . SER A 1 112 ? 14.620 4.807 -4.774 1.00 77.75 112 SER A CA 1
ATOM 845 C C . SER A 1 112 ? 15.128 4.612 -6.201 1.00 77.75 112 SER A C 1
ATOM 847 O O . SER A 1 112 ? 16.325 4.439 -6.403 1.00 77.75 112 SER A O 1
ATOM 849 N N . ILE A 1 113 ? 14.245 4.654 -7.203 1.00 74.38 113 ILE A N 1
ATOM 850 C CA . ILE A 1 113 ? 14.661 4.580 -8.611 1.00 74.38 113 ILE A CA 1
ATOM 851 C C . ILE A 1 113 ? 15.409 5.867 -8.991 1.00 74.38 113 ILE A C 1
ATOM 853 O O . ILE A 1 113 ? 16.462 5.808 -9.629 1.00 74.38 113 ILE A O 1
ATOM 857 N N . GLY A 1 114 ? 14.920 7.027 -8.537 1.00 64.44 114 GLY A N 1
ATOM 858 C CA . GLY A 1 114 ? 15.599 8.309 -8.725 1.00 64.44 114 GLY A CA 1
ATOM 859 C C . GLY A 1 114 ? 16.991 8.344 -8.088 1.00 64.44 114 GLY A C 1
ATOM 860 O O . GLY A 1 114 ? 17.947 8.772 -8.734 1.00 64.44 114 GLY A O 1
ATOM 861 N N . SER A 1 115 ? 17.148 7.836 -6.863 1.00 61.91 115 SER A N 1
ATOM 862 C CA . SER A 1 115 ? 18.449 7.795 -6.186 1.00 61.91 115 SER A CA 1
ATOM 863 C C . SER A 1 115 ? 19.409 6.764 -6.785 1.00 61.91 115 SER A C 1
ATOM 865 O O . SER A 1 115 ? 20.595 7.054 -6.894 1.00 61.91 115 SER A O 1
ATOM 867 N N . ALA A 1 116 ? 18.920 5.616 -7.267 1.00 55.78 116 ALA A N 1
ATOM 868 C CA . ALA A 1 116 ? 19.745 4.643 -7.991 1.00 55.78 116 ALA A CA 1
ATOM 869 C C . ALA A 1 116 ? 20.277 5.192 -9.330 1.00 55.78 116 ALA A C 1
ATOM 871 O O . ALA A 1 116 ? 21.383 4.848 -9.747 1.00 55.78 116 ALA A O 1
ATOM 872 N N . SER A 1 117 ? 19.519 6.076 -9.991 1.00 53.75 117 SER A N 1
ATOM 873 C CA . SER A 1 117 ? 19.965 6.761 -11.215 1.00 53.75 117 SER A CA 1
ATOM 874 C C . SER A 1 117 ? 20.976 7.890 -10.962 1.00 53.75 117 SER A C 1
ATOM 876 O O . SER A 1 117 ? 21.713 8.273 -11.871 1.00 53.75 117 SER A O 1
ATOM 878 N N . PHE A 1 118 ? 21.066 8.392 -9.725 1.00 45.06 118 PHE A N 1
ATOM 879 C CA . PHE A 1 118 ? 22.049 9.392 -9.320 1.00 45.06 118 PHE A CA 1
ATOM 880 C C . PHE A 1 118 ? 23.247 8.704 -8.660 1.00 45.06 118 PHE A C 1
ATOM 882 O O . PHE A 1 118 ? 23.308 8.546 -7.445 1.00 45.06 118 PHE A O 1
ATOM 889 N N . ASN A 1 119 ? 24.224 8.286 -9.466 1.00 43.56 119 ASN A N 1
ATOM 890 C CA . ASN A 1 119 ? 25.485 7.759 -8.954 1.00 43.56 119 ASN A CA 1
ATOM 891 C C . ASN A 1 119 ? 26.513 8.901 -8.793 1.00 43.56 119 ASN A C 1
ATOM 893 O O . ASN A 1 119 ? 27.147 9.289 -9.774 1.00 43.56 119 ASN A O 1
ATOM 897 N N . PRO A 1 120 ? 26.757 9.451 -7.590 1.00 46.66 120 PRO A N 1
ATOM 898 C CA . PRO A 1 120 ? 27.778 10.484 -7.413 1.00 46.66 120 PRO A CA 1
ATOM 899 C C . PRO A 1 120 ? 29.203 9.982 -7.718 1.00 46.66 120 PRO A C 1
ATOM 901 O O . PRO A 1 120 ? 30.083 10.798 -7.985 1.00 46.66 120 PRO A O 1
ATOM 904 N N . MET A 1 121 ? 29.452 8.663 -7.778 1.00 46.62 121 MET A N 1
ATOM 905 C CA . MET A 1 121 ? 30.758 8.148 -8.219 1.00 46.62 121 MET A CA 1
ATOM 906 C C . MET A 1 121 ? 31.010 8.339 -9.719 1.00 46.62 121 MET A C 1
ATOM 908 O O . MET A 1 121 ? 32.170 8.409 -10.121 1.00 46.62 121 MET A O 1
ATOM 912 N N . THR A 1 122 ? 29.979 8.475 -10.565 1.00 47.19 122 THR A N 1
ATOM 913 C CA . THR A 1 122 ? 30.209 8.838 -11.977 1.00 47.19 122 THR A CA 1
ATOM 914 C C . THR A 1 122 ? 30.598 10.308 -12.121 1.00 47.19 122 THR A C 1
ATOM 916 O O . THR A 1 122 ? 31.351 10.644 -13.030 1.00 47.19 122 THR A O 1
ATOM 919 N N . LEU A 1 123 ? 30.174 11.170 -11.187 1.00 44.22 123 LEU A N 1
ATOM 920 C CA . LEU A 1 123 ? 30.680 12.541 -11.070 1.00 44.22 123 LEU A CA 1
ATOM 921 C C . LEU A 1 123 ? 32.108 12.561 -10.517 1.00 44.22 123 LEU A C 1
ATOM 923 O O . LEU A 1 123 ? 32.929 13.333 -10.995 1.00 44.22 123 LEU A O 1
ATOM 927 N N . GLN A 1 124 ? 32.459 11.672 -9.585 1.00 42.06 124 GLN A N 1
ATOM 928 C CA . GLN A 1 124 ? 33.825 11.604 -9.061 1.00 42.06 124 GLN A CA 1
ATOM 929 C C . GLN A 1 124 ? 34.839 11.047 -10.074 1.00 42.06 124 GLN A C 1
ATOM 931 O O . GLN A 1 124 ? 35.989 11.470 -10.056 1.00 42.06 124 GLN A O 1
ATOM 936 N N . ASN A 1 125 ? 34.417 10.198 -11.019 1.00 43.38 125 ASN A N 1
ATOM 937 C CA . ASN A 1 125 ? 35.244 9.819 -12.174 1.00 43.38 125 ASN A CA 1
ATOM 938 C C . ASN A 1 125 ? 35.312 10.899 -13.271 1.00 43.38 125 ASN A C 1
ATOM 940 O O . ASN A 1 125 ? 36.229 10.866 -14.085 1.00 43.38 125 ASN A O 1
ATOM 944 N N . GLN A 1 126 ? 34.396 11.875 -13.294 1.00 44.31 126 GLN A N 1
ATOM 945 C CA . GLN A 1 126 ? 34.521 13.068 -14.148 1.00 44.31 126 GLN A CA 1
ATOM 946 C C . GLN A 1 126 ? 35.348 14.183 -13.490 1.00 44.31 126 GLN A C 1
ATOM 948 O O . GLN A 1 126 ? 36.027 14.931 -14.186 1.00 44.31 126 GLN A O 1
ATOM 953 N N . VAL A 1 127 ? 35.357 14.255 -12.156 1.00 41.94 127 VAL A N 1
ATOM 954 C CA . VAL A 1 127 ? 36.224 15.145 -11.355 1.00 41.94 127 VAL A CA 1
ATOM 955 C C . VAL A 1 127 ? 37.512 14.416 -10.913 1.00 41.94 127 VAL A C 1
ATOM 957 O O . VAL A 1 127 ? 38.290 14.907 -10.105 1.00 41.94 127 VAL A O 1
ATOM 960 N N . GLY A 1 128 ? 37.755 13.231 -11.476 1.00 41.16 128 GLY A N 1
ATOM 961 C CA . GLY A 1 128 ? 38.938 12.395 -11.273 1.00 41.16 128 GLY A CA 1
ATOM 962 C C . GLY A 1 128 ? 39.971 12.544 -12.386 1.00 41.16 128 GLY A C 1
ATOM 963 O O . GLY A 1 128 ? 40.824 11.675 -12.550 1.00 41.16 128 GLY A O 1
ATOM 964 N N . GLY A 1 129 ? 39.903 13.628 -13.167 1.00 44.25 129 GLY A N 1
ATOM 965 C CA . GLY A 1 129 ? 41.044 14.046 -13.968 1.00 44.25 129 GLY A CA 1
ATOM 966 C C . GLY A 1 129 ? 42.203 14.283 -13.012 1.00 44.25 129 GLY A C 1
ATOM 967 O O . GLY A 1 129 ? 42.154 15.218 -12.215 1.00 44.25 129 GLY A O 1
ATOM 968 N N . THR A 1 130 ? 43.203 13.399 -13.050 1.00 50.47 130 THR A N 1
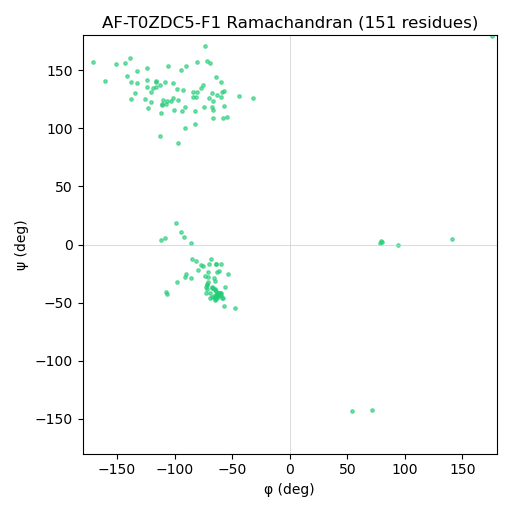ATOM 969 C CA . THR A 1 130 ? 44.510 13.575 -12.403 1.00 50.47 130 THR A CA 1
ATOM 970 C C . THR A 1 130 ? 44.870 15.056 -12.404 1.00 50.47 130 THR A C 1
ATOM 972 O O . THR A 1 130 ? 44.818 15.638 -13.492 1.00 50.47 130 THR A O 1
ATOM 975 N N . PRO A 1 131 ? 45.187 15.678 -11.250 1.00 48.62 131 PRO A N 1
ATOM 976 C CA . PRO A 1 131 ? 45.515 17.095 -11.215 1.00 48.62 131 PRO A CA 1
ATOM 977 C C . PRO A 1 131 ? 46.639 17.325 -12.219 1.00 48.62 131 PRO A C 1
ATOM 979 O O . PRO A 1 131 ? 47.744 16.809 -12.061 1.00 48.62 131 PRO A O 1
ATOM 982 N N . LEU A 1 132 ? 46.308 17.999 -13.318 1.00 54.66 132 LEU A N 1
ATOM 983 C CA . LEU A 1 132 ? 47.246 18.235 -14.395 1.00 54.66 132 LEU A CA 1
ATOM 984 C C . LEU A 1 132 ? 48.320 19.164 -13.843 1.00 54.66 132 LEU A C 1
ATOM 986 O O . LEU A 1 132 ? 48.038 20.292 -13.436 1.00 54.66 132 LEU A O 1
ATOM 990 N N . THR A 1 133 ? 49.548 18.660 -13.777 1.00 56.47 133 THR A N 1
ATOM 991 C CA . THR A 1 133 ? 50.700 19.422 -13.311 1.00 56.47 133 THR A CA 1
ATOM 992 C C . THR A 1 133 ? 50.828 20.673 -14.182 1.00 56.47 133 THR A C 1
ATOM 994 O O . THR A 1 133 ? 50.772 20.539 -15.411 1.00 56.47 133 THR A O 1
ATOM 997 N N . PRO A 1 134 ? 50.996 21.874 -13.600 1.00 55.03 134 PRO A N 1
ATOM 998 C CA . PRO A 1 134 ? 51.240 23.092 -14.364 1.00 55.03 134 PRO A CA 1
ATOM 999 C C . PRO A 1 134 ? 52.260 22.869 -15.485 1.00 55.03 134 PRO A C 1
ATOM 1001 O O . PRO A 1 134 ? 53.334 22.320 -15.241 1.00 55.03 134 PRO A O 1
ATOM 1004 N N . GLY A 1 135 ? 51.912 23.253 -16.715 1.00 56.78 135 GLY A N 1
ATOM 1005 C CA . GLY A 1 135 ? 52.753 23.018 -17.896 1.00 56.78 135 GLY A CA 1
ATOM 1006 C C . GLY A 1 135 ? 52.460 21.740 -18.691 1.00 56.78 135 GLY A C 1
ATOM 1007 O O . GLY A 1 135 ? 53.099 21.523 -19.719 1.00 56.78 135 GLY A O 1
ATOM 1008 N N . THR A 1 136 ? 51.489 20.913 -18.290 1.00 65.00 136 THR A N 1
ATOM 1009 C CA . THR A 1 136 ? 51.019 19.820 -19.160 1.00 65.00 136 THR A CA 1
ATOM 1010 C C . THR A 1 136 ? 50.301 20.386 -20.396 1.00 65.00 136 THR A C 1
ATOM 1012 O O . THR A 1 136 ? 49.434 21.256 -20.248 1.00 65.00 136 THR A O 1
ATOM 1015 N N . PRO A 1 137 ? 50.648 19.930 -21.617 1.00 57.09 137 PRO A N 1
ATOM 1016 C CA . PRO A 1 137 ? 49.966 20.356 -22.831 1.00 57.09 137 PRO A CA 1
ATOM 1017 C C . PRO A 1 137 ? 48.548 19.782 -22.869 1.00 57.09 137 PRO A C 1
ATOM 1019 O O . PRO A 1 137 ? 48.349 18.572 -22.758 1.00 57.09 137 PRO A O 1
ATOM 1022 N N . LEU A 1 138 ? 47.564 20.657 -23.038 1.00 63.59 138 LEU A N 1
ATOM 1023 C CA . LEU A 1 138 ? 46.173 20.298 -23.265 1.00 63.59 138 LEU A CA 1
ATOM 1024 C C . LEU A 1 138 ? 45.960 19.930 -24.746 1.00 63.59 138 LEU A C 1
ATOM 1026 O O . LEU A 1 138 ? 46.695 20.397 -25.621 1.00 63.59 138 LEU A O 1
ATOM 1030 N N . PRO A 1 139 ? 44.920 19.138 -25.067 1.00 57.38 139 PRO A N 1
ATOM 1031 C CA . PRO A 1 139 ? 44.638 18.684 -26.435 1.00 57.38 139 PRO A CA 1
ATOM 1032 C C . PRO A 1 139 ? 44.397 19.807 -27.459 1.00 57.38 139 PRO A C 1
ATOM 1034 O O . PRO A 1 139 ? 44.453 19.568 -28.660 1.00 57.38 139 PRO A O 1
ATOM 1037 N N . ASN A 1 140 ? 44.120 21.027 -26.997 1.00 60.75 140 ASN A N 1
ATOM 1038 C CA . ASN A 1 140 ? 43.935 22.228 -27.817 1.00 60.75 140 ASN A CA 1
ATOM 1039 C C . ASN A 1 140 ? 45.237 23.033 -28.027 1.00 60.75 140 ASN A C 1
ATOM 1041 O O . ASN A 1 140 ? 45.185 24.137 -28.564 1.00 60.75 140 ASN A O 1
ATOM 1045 N N . GLY A 1 141 ? 46.388 22.514 -27.588 1.00 53.53 141 GLY A N 1
ATOM 1046 C CA . GLY A 1 141 ? 47.694 23.154 -27.744 1.00 53.53 141 GLY A CA 1
ATOM 1047 C C . GLY A 1 141 ? 48.010 24.253 -26.724 1.00 53.53 141 GLY A C 1
ATOM 1048 O O . GLY A 1 141 ? 49.087 24.842 -26.807 1.00 53.53 141 GLY A O 1
ATOM 1049 N N . SER A 1 142 ?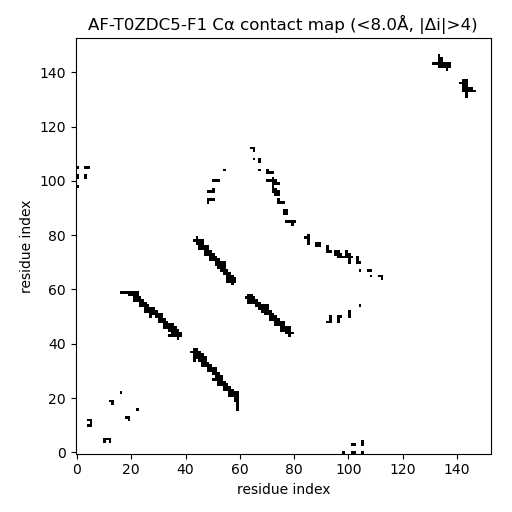 47.131 24.532 -25.755 1.00 60.84 142 SER A N 1
ATOM 1050 C CA . SER A 1 142 ? 47.463 25.398 -24.618 1.00 60.84 142 SER A CA 1
ATOM 1051 C C . SER A 1 142 ? 48.033 24.583 -23.455 1.00 60.84 142 SER A C 1
ATOM 1053 O O . SER A 1 142 ? 47.779 23.392 -23.334 1.00 60.84 142 SER A O 1
ATOM 1055 N N . ALA A 1 143 ? 48.851 25.191 -22.599 1.00 57.84 143 ALA A N 1
ATOM 1056 C CA . ALA A 1 143 ? 49.334 24.534 -21.386 1.00 57.84 143 ALA A CA 1
ATOM 1057 C C . ALA A 1 143 ? 48.433 24.888 -20.199 1.00 57.84 143 ALA A C 1
ATOM 1059 O O . ALA A 1 143 ? 47.872 25.987 -20.155 1.00 57.84 143 ALA A O 1
ATOM 1060 N N . VAL A 1 144 ? 48.325 23.982 -19.223 1.00 61.84 144 VAL A N 1
ATOM 1061 C CA . VAL A 1 144 ? 47.661 24.280 -17.945 1.00 61.84 144 VAL A CA 1
ATOM 1062 C C . VAL A 1 144 ? 48.337 25.495 -17.292 1.00 61.84 144 VAL A C 1
ATOM 1064 O O . VAL A 1 144 ? 49.543 25.418 -17.023 1.00 61.84 144 VAL A O 1
ATOM 1067 N N . PRO A 1 145 ? 47.605 26.606 -17.050 1.00 53.25 145 PRO A N 1
ATOM 1068 C CA . PRO A 1 145 ? 48.173 27.809 -16.455 1.00 53.25 145 PRO A CA 1
ATOM 1069 C C . PRO A 1 145 ? 48.754 27.498 -15.076 1.00 53.25 145 PRO A C 1
ATOM 1071 O O . PRO A 1 145 ? 48.076 26.929 -14.222 1.00 53.25 145 PRO A O 1
ATOM 1074 N N . GLY A 1 146 ? 50.020 27.853 -14.864 1.00 57.88 146 GLY A N 1
ATOM 1075 C CA . GLY A 1 146 ? 50.642 27.733 -13.550 1.00 57.88 146 GLY A CA 1
ATOM 1076 C C . GLY A 1 146 ? 50.106 28.771 -12.564 1.00 57.88 146 GLY A C 1
ATOM 1077 O O . GLY A 1 146 ? 49.579 29.804 -12.986 1.00 57.88 146 GLY A O 1
ATOM 1078 N N . PRO A 1 147 ? 50.231 28.514 -11.250 1.00 50.47 147 PRO A N 1
ATOM 1079 C CA . PRO A 1 147 ? 49.840 29.486 -10.241 1.00 50.47 147 PRO A CA 1
ATOM 1080 C C . PRO A 1 147 ? 50.639 30.780 -10.442 1.00 50.47 147 PRO A C 1
ATOM 1082 O O . PRO A 1 147 ? 51.860 30.752 -10.608 1.00 50.47 147 PRO A O 1
ATOM 1085 N N . ALA A 1 148 ? 49.939 31.916 -10.449 1.00 51.66 148 ALA A N 1
ATOM 1086 C CA . ALA A 1 148 ? 50.577 33.225 -10.485 1.00 51.66 148 ALA A CA 1
ATOM 1087 C C . ALA A 1 148 ? 51.485 33.381 -9.247 1.00 51.66 148 ALA A C 1
ATOM 1089 O O . ALA A 1 148 ? 51.089 32.960 -8.153 1.00 51.66 148 ALA A O 1
ATOM 1090 N N . PRO A 1 149 ? 52.689 33.969 -9.373 1.00 39.88 149 PRO A N 1
ATOM 1091 C CA . PRO A 1 149 ? 53.566 34.143 -8.225 1.00 39.88 149 PRO A CA 1
ATOM 1092 C C . PRO A 1 149 ? 52.920 35.142 -7.256 1.00 39.88 149 PRO A C 1
ATOM 1094 O O . PRO A 1 149 ? 52.849 36.329 -7.562 1.00 39.88 149 PRO A O 1
ATOM 1097 N N . GLY A 1 150 ? 52.436 34.665 -6.103 1.00 43.12 150 GLY A N 1
ATOM 1098 C CA . GLY A 1 150 ? 52.002 35.540 -5.005 1.00 43.12 150 GLY A CA 1
ATOM 1099 C C . GLY A 1 150 ? 50.748 35.156 -4.213 1.00 43.12 150 GLY A C 1
ATOM 1100 O O . GLY A 1 150 ? 50.357 35.935 -3.353 1.00 43.12 150 GLY A O 1
ATOM 1101 N N . GLY A 1 151 ? 50.112 34.005 -4.447 1.00 34.06 151 GLY A N 1
ATOM 1102 C CA . GLY A 1 151 ? 48.932 33.583 -3.676 1.00 34.06 151 GLY A CA 1
ATOM 1103 C C . GLY A 1 151 ? 49.190 32.352 -2.811 1.00 34.06 151 GLY A C 1
ATOM 1104 O O . GLY A 1 151 ? 49.062 31.233 -3.296 1.00 34.06 151 GLY A O 1
ATOM 1105 N N . THR A 1 152 ? 49.559 32.542 -1.546 1.00 35.38 152 THR A N 1
ATOM 1106 C CA . THR A 1 152 ? 49.374 31.533 -0.480 1.00 35.38 152 THR A CA 1
ATOM 1107 C C . THR A 1 152 ? 47.874 31.375 -0.153 1.00 35.38 152 THR A C 1
ATOM 1109 O O . THR A 1 152 ? 47.126 32.298 -0.471 1.00 35.38 152 THR A O 1
ATOM 1112 N N . PRO A 1 153 ? 47.445 30.219 0.402 1.00 46.47 153 PRO A N 1
ATOM 1113 C CA . PRO A 1 153 ? 46.103 29.636 0.234 1.00 46.47 153 PRO A CA 1
ATOM 1114 C C . PRO A 1 153 ? 44.929 30.465 0.760 1.00 46.47 153 PRO A C 1
ATOM 1116 O O . PRO A 1 153 ? 45.131 31.268 1.697 1.00 46.47 153 PRO A O 1
#

Sequence (153 aa):
IKDTLLRTSGVVLVNDPKRADIVIWGRVVGIGQMPLALSSVNGIQEYQLEVILDAHATGYNGVELWHGGSIIGTAINYMSPNLSLIQTTQQYATNTAAMNAAVRLVNYMAHSIGSASFNPMTLQNQVGGTPLTPGTPLPNGSAVPGPAPGGTP

Foldseek 3Di:
DVVLQVPDPPDDDDPDLLPDQKDKDWDFPDKDWAQDDADPVPGGFKIKIKTWMWMWMAGSVRHTLDTPGTQIFIFIQGDDPDPVVNVVSVVVRVVRSVVRSVNSVVVVVVVSSVVVVDDCVVVVVVVPPDPQPFQDQDPVRDTRHDDDPDDDD

Solvent-accessible surface area (backbone atoms only — not comparable to full-atom values): 8942 Å² total; per-residue (Å²): 83,72,72,55,46,68,70,40,85,96,57,80,93,64,94,49,68,92,77,27,69,63,47,78,50,69,46,79,77,45,77,50,77,42,86,70,38,76,41,97,86,74,41,68,43,28,29,41,33,34,30,29,33,37,39,39,32,25,35,66,86,70,48,78,72,45,74,61,53,81,33,73,6,60,24,71,26,64,63,53,97,46,73,75,54,35,58,53,36,44,53,51,19,51,53,48,3,44,53,44,18,28,49,51,44,53,54,49,51,52,50,50,50,53,50,68,72,56,56,67,66,64,52,49,63,67,72,52,65,70,85,73,56,64,65,44,76,41,99,85,75,47,54,44,79,60,85,68,94,84,74,79,134

Secondary structure (DSSP, 8-state):
-HHHHHTSTT----S-GGG-SEEEEEEEEEEEEEEEEEETTTEEEEEEEEEEEEEEEEETTS-EEEEEEEEEEEEEEE--SSHHHHHHHHHHHHHHHHHHHHHHHHHHHHHHHHHHH--HHHHHHHS-S----TTPBPTTSPBPPPPPTT---

Nearest PDB structures (foldseek):
  7rxu-assembly1_A  TM=7.523E-01  e=7.899E-04  Campylobacter jejuni
  2jxp-assembly1_A  TM=6.748E-01  e=4.063E-03  Nitrosomonas europaea ATCC 19718
  8h1r-assembly1_B  TM=5.771E-01  e=5.166E-04  Pseudomonas aeruginosa PAO1
  5ixm-assembly1_B  TM=6.582E-01  e=1.139E-02  Yersinia pestis
  5iv8-assembly2_D  TM=6.118E-01  e=1.072E-02  Klebsiella pneumoniae

Radius of gyration: 27.25 Å; Cα contacts (8 Å, |Δi|>4): 219; chains: 1; bounding box: 77×45×59 Å

pLDDT: mean 76.85, std 16.56, range [34.06, 93.75]

Mean predicted aligned error: 14.07 Å